Protein AF-A0A2G9UJC7-F1 (afdb_monomer_lite)

Secondary structure (DSSP, 8-state):
---SHHHHHHHHHHHHHHHHHHHHHHHHHHHHHHHHHHHHHHHHHHHTT--TTS-S-S-TTSPPPPPEEEEEEEETTTTEEEEEE----

InterPro domains:
  IPR006202 Neurotransmitter-gated ion-channel ligand-binding domain [PF02931] (39-88)
  IPR036734 Neurotransmitter-gated ion-channel ligand-binding domain superfamily [G3DSA:2.70.170.10] (32-89)
  IPR036734 Neurotransmitter-gated ion-channel ligand-binding domain superfamily [SSF63712] (38-87)

pLDDT: mean 82.16, std 10.22, range [48.38, 94.81]

Sequence (89 aa):
MISRDGMETNSTLKAWEMWSSLVVCSAVAISVVIASYDERRLYEDLMRDYNNLERPVANYSKPVTVYLKQIIDVDEKNQIVYVNAWLDY

Organism: Teladorsagia circumcincta (NCBI:txid45464)

Foldseek 3Di:
DDDDVVVVVVVVVVVVVVVVVVVVVVVVVVVVVVVVVVVVVVVCVVVVPDDPVDDPDPDPPDDDDWDWPAWDDADPPVRDTRTHTDPPD

Radius of gyration: 30.77 Å; chains: 1; bounding box: 85×33×65 Å

Structure (mmCIF, N/CA/C/O backbone):
data_AF-A0A2G9UJC7-F1
#
_entry.id   AF-A0A2G9UJC7-F1
#
loop_
_atom_site.group_PDB
_atom_site.id
_atom_site.type_symbol
_atom_site.label_atom_id
_atom_site.label_alt_id
_atom_site.label_comp_id
_atom_site.label_asym_id
_atom_site.label_entity_id
_atom_site.label_seq_id
_atom_site.pdbx_PDB_ins_code
_atom_site.Cartn_x
_atom_site.Cartn_y
_atom_site.Cartn_z
_atom_site.occupancy
_atom_site.B_iso_or_equiv
_atom_site.auth_seq_id
_atom_site.auth_comp_id
_atom_site.auth_asym_id
_atom_site.auth_atom_id
_atom_site.pdbx_PDB_model_num
ATOM 1 N N . MET A 1 1 ? 60.533 -22.262 -26.021 1.00 48.38 1 MET A N 1
ATOM 2 C CA . MET A 1 1 ? 59.852 -21.178 -26.760 1.00 48.38 1 MET A CA 1
ATOM 3 C C . MET A 1 1 ? 58.354 -21.383 -26.630 1.00 48.38 1 MET A C 1
ATOM 5 O O . MET A 1 1 ? 57.714 -21.913 -27.522 1.00 48.38 1 MET A O 1
ATOM 9 N N . ILE A 1 2 ? 57.812 -21.046 -25.467 1.00 56.97 2 ILE A N 1
ATOM 10 C CA . ILE A 1 2 ? 56.369 -20.930 -25.256 1.00 56.97 2 ILE A CA 1
ATOM 11 C C . ILE A 1 2 ? 56.163 -19.445 -24.951 1.00 56.97 2 ILE A C 1
ATOM 13 O O . ILE A 1 2 ? 57.015 -18.860 -24.284 1.00 56.97 2 ILE A O 1
ATOM 17 N N . SER A 1 3 ? 55.076 -18.860 -25.456 1.00 58.56 3 SER A N 1
ATOM 18 C CA . SER A 1 3 ? 54.578 -17.515 -25.115 1.00 58.56 3 SER A CA 1
ATOM 19 C C . SER A 1 3 ? 54.979 -16.357 -26.042 1.00 58.56 3 SER A C 1
ATOM 21 O O . SER A 1 3 ? 55.810 -15.520 -25.704 1.00 58.56 3 SER A O 1
ATOM 23 N N . ARG A 1 4 ? 54.262 -16.235 -27.168 1.00 60.12 4 ARG A N 1
ATOM 24 C CA . ARG A 1 4 ? 53.783 -14.927 -27.667 1.00 60.12 4 ARG A CA 1
ATOM 25 C C . ARG A 1 4 ? 52.296 -15.002 -28.033 1.00 60.12 4 ARG A C 1
ATOM 27 O O . ARG A 1 4 ? 51.518 -14.241 -27.473 1.00 60.12 4 ARG A O 1
ATOM 34 N N . ASP A 1 5 ? 51.886 -16.040 -28.765 1.00 64.12 5 ASP A N 1
ATOM 35 C CA . ASP A 1 5 ? 50.466 -16.291 -29.100 1.00 64.12 5 ASP A CA 1
ATOM 36 C C . ASP A 1 5 ? 49.553 -16.504 -27.880 1.00 64.12 5 ASP A C 1
ATOM 38 O O . ASP A 1 5 ? 48.415 -16.039 -27.833 1.00 64.12 5 ASP A O 1
ATOM 42 N N . GLY A 1 6 ? 50.057 -17.167 -26.836 1.00 61.25 6 GLY A N 1
ATOM 43 C CA . GLY A 1 6 ? 49.301 -17.376 -25.596 1.00 61.25 6 GLY A CA 1
ATOM 44 C C . GLY A 1 6 ? 49.044 -16.093 -24.792 1.00 61.25 6 GLY A C 1
ATOM 45 O O . GLY A 1 6 ? 48.159 -16.074 -23.945 1.00 61.25 6 GLY A O 1
ATOM 46 N N . MET A 1 7 ? 49.798 -15.009 -25.019 1.00 60.41 7 MET A N 1
ATOM 47 C CA . MET A 1 7 ? 49.558 -13.733 -24.328 1.00 60.41 7 MET A CA 1
ATOM 48 C C . MET A 1 7 ? 48.522 -12.865 -25.056 1.00 60.41 7 MET A C 1
ATOM 50 O O . MET A 1 7 ? 47.731 -12.195 -24.394 1.00 60.41 7 MET A O 1
ATOM 54 N N . GLU A 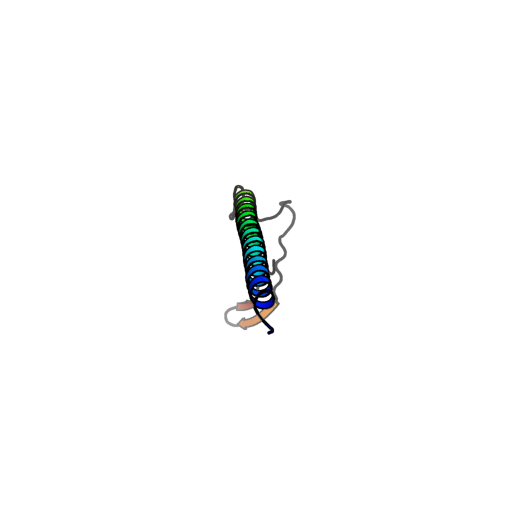1 8 ? 48.481 -12.911 -26.390 1.00 67.19 8 GLU A N 1
ATOM 55 C CA . GLU A 1 8 ? 47.526 -12.148 -27.215 1.00 67.19 8 GLU A CA 1
ATOM 56 C C . GLU A 1 8 ? 46.104 -12.741 -27.175 1.00 67.19 8 GLU A C 1
ATOM 58 O O . GLU A 1 8 ? 45.101 -12.024 -27.160 1.00 67.19 8 GLU A O 1
ATOM 63 N N . THR A 1 9 ? 45.989 -14.064 -27.060 1.00 71.69 9 THR A N 1
ATOM 64 C CA . THR A 1 9 ? 44.698 -14.740 -26.835 1.00 71.69 9 THR A CA 1
ATOM 65 C C . THR A 1 9 ? 44.104 -14.394 -25.467 1.00 71.69 9 THR A C 1
ATOM 67 O O . THR A 1 9 ? 42.919 -14.105 -25.356 1.00 71.69 9 THR A O 1
ATOM 70 N N . ASN A 1 10 ? 44.921 -14.304 -24.417 1.00 74.44 10 ASN A N 1
ATOM 71 C CA . ASN A 1 10 ? 44.444 -13.922 -23.085 1.00 74.44 10 ASN A CA 1
ATOM 72 C C . ASN A 1 10 ? 44.004 -12.449 -22.992 1.00 74.44 10 ASN A C 1
ATOM 74 O O . ASN A 1 10 ? 43.096 -12.132 -22.224 1.00 74.44 10 ASN A O 1
ATOM 78 N N . SER A 1 11 ? 44.627 -11.540 -23.749 1.00 74.12 11 SER A N 1
ATOM 79 C CA . SER A 1 11 ? 44.233 -10.124 -23.767 1.00 74.12 11 SER A CA 1
ATOM 80 C C . SER A 1 11 ? 42.939 -9.894 -24.548 1.00 74.12 11 SER A C 1
ATOM 82 O O . SER A 1 11 ? 42.085 -9.131 -24.100 1.00 74.12 11 SER A O 1
ATOM 84 N N . THR A 1 12 ? 42.754 -10.598 -25.665 1.00 82.25 12 THR A N 1
ATOM 85 C CA . THR A 1 12 ? 41.502 -10.566 -26.430 1.00 82.25 12 THR A CA 1
ATOM 86 C C . THR A 1 12 ? 40.357 -11.201 -25.643 1.00 82.25 12 THR A C 1
ATOM 88 O O . THR A 1 12 ? 39.312 -10.572 -25.522 1.00 82.25 12 THR A O 1
ATOM 91 N N . LEU A 1 13 ? 40.552 -12.362 -25.008 1.00 80.88 13 LEU A N 1
ATOM 92 C CA . LEU A 1 13 ? 39.544 -12.975 -24.128 1.00 80.88 13 LEU A CA 1
ATOM 93 C C . LEU A 1 13 ? 39.145 -12.046 -22.971 1.00 80.88 13 LEU A C 1
ATOM 95 O O . LEU A 1 13 ? 37.958 -11.852 -22.725 1.00 80.88 13 LEU A O 1
ATOM 99 N N . LYS A 1 14 ? 40.113 -11.386 -22.317 1.00 84.00 14 LYS A N 1
ATOM 100 C CA . LYS A 1 14 ? 39.814 -10.362 -21.300 1.00 84.00 14 LYS A CA 1
ATOM 101 C C . LYS A 1 14 ? 39.005 -9.195 -21.858 1.00 84.00 14 LYS A C 1
ATOM 103 O O . LYS A 1 14 ? 38.117 -8.703 -21.172 1.00 84.00 14 LYS A O 1
ATOM 108 N N . ALA A 1 15 ? 39.291 -8.757 -23.083 1.00 87.75 15 ALA A N 1
ATOM 109 C CA . ALA A 1 15 ? 38.507 -7.711 -23.723 1.00 87.75 15 ALA A CA 1
ATOM 110 C C . ALA A 1 15 ? 37.057 -8.171 -23.938 1.00 87.75 15 ALA A C 1
ATOM 112 O O . ALA A 1 15 ? 36.142 -7.452 -23.554 1.00 87.75 15 ALA A O 1
ATOM 113 N N . TRP A 1 16 ? 36.831 -9.371 -24.477 1.00 87.81 16 TRP A N 1
ATOM 114 C CA . TRP A 1 16 ? 35.481 -9.905 -24.697 1.00 87.81 16 TRP A CA 1
ATOM 115 C C . TRP A 1 16 ? 34.666 -10.045 -23.399 1.00 87.81 16 TRP A C 1
ATOM 117 O O . TRP A 1 16 ? 33.495 -9.673 -23.399 1.00 87.81 16 TRP A O 1
ATOM 127 N N . GLU A 1 17 ? 35.280 -10.463 -22.287 1.00 90.94 17 GLU A N 1
ATOM 128 C CA . GLU A 1 17 ? 34.639 -10.490 -20.955 1.00 90.94 17 GLU A CA 1
ATOM 129 C C . GLU A 1 17 ? 34.277 -9.086 -20.433 1.00 90.94 17 GLU A C 1
ATOM 131 O O . GLU A 1 17 ? 33.250 -8.881 -19.783 1.00 90.94 17 GLU A O 1
ATOM 136 N N . MET A 1 18 ? 35.102 -8.080 -20.732 1.00 89.38 18 MET A N 1
ATOM 137 C CA . MET A 1 18 ? 34.804 -6.690 -20.372 1.00 89.38 18 MET A CA 1
ATOM 138 C C . MET A 1 18 ? 33.660 -6.117 -21.213 1.00 89.38 18 MET A C 1
ATOM 140 O O . MET A 1 18 ? 32.781 -5.446 -20.672 1.00 89.38 18 MET A O 1
ATOM 144 N N . TRP A 1 19 ? 33.643 -6.389 -22.520 1.00 93.19 19 TRP A N 1
ATOM 145 C CA . TRP A 1 19 ? 32.573 -5.941 -23.413 1.00 93.19 19 TRP A CA 1
ATOM 146 C C . TRP A 1 19 ? 31.245 -6.630 -23.092 1.00 93.19 19 TRP A C 1
ATOM 148 O O . TRP A 1 19 ? 30.213 -5.964 -23.066 1.00 93.19 19 TRP A O 1
ATOM 158 N N . SER A 1 20 ? 31.257 -7.932 -22.791 1.00 90.19 20 SER A N 1
ATOM 159 C CA . SER A 1 20 ? 30.049 -8.666 -22.403 1.00 90.19 20 SER A CA 1
ATOM 160 C C . SER A 1 20 ? 29.474 -8.137 -21.086 1.00 90.19 20 SER A C 1
ATOM 162 O O . SER A 1 20 ? 28.280 -7.849 -21.015 1.00 90.19 20 SER A O 1
ATOM 164 N N . SER A 1 21 ? 30.324 -7.896 -20.083 1.00 90.00 21 SER A N 1
ATOM 165 C CA . SER A 1 21 ? 29.926 -7.274 -18.817 1.00 90.00 21 SER A CA 1
ATOM 166 C C . SER A 1 21 ? 29.354 -5.866 -19.016 1.00 90.00 21 SER A C 1
ATOM 168 O O . SER A 1 21 ? 28.306 -5.540 -18.460 1.00 90.00 21 SER A O 1
ATOM 170 N N . LEU A 1 22 ? 29.971 -5.044 -19.874 1.00 91.81 22 LEU A N 1
ATOM 171 C CA . LEU A 1 22 ? 29.475 -3.703 -20.197 1.00 91.81 22 LEU A CA 1
ATOM 172 C C . LEU A 1 22 ? 28.072 -3.755 -20.824 1.00 91.81 22 LEU A C 1
ATOM 174 O O . LEU A 1 22 ? 27.182 -3.002 -20.423 1.00 91.81 22 LEU A O 1
ATOM 178 N N . VAL A 1 23 ? 27.863 -4.661 -21.782 1.00 94.81 23 VAL A N 1
ATOM 179 C CA . VAL A 1 23 ? 26.570 -4.83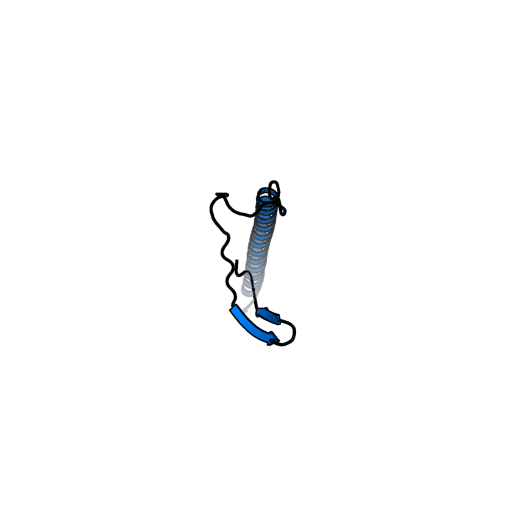8 -22.455 1.00 94.81 23 VAL A CA 1
ATOM 180 C C . VAL A 1 23 ? 25.506 -5.295 -21.459 1.00 94.81 23 VAL A C 1
ATOM 182 O O . VAL A 1 23 ? 24.432 -4.695 -21.409 1.00 94.81 23 VAL A O 1
ATOM 185 N N . VAL A 1 24 ? 25.810 -6.280 -20.611 1.00 94.44 24 VAL A N 1
ATOM 186 C CA . VAL A 1 24 ? 24.883 -6.759 -19.573 1.00 94.44 24 VAL A CA 1
ATOM 187 C C . VAL A 1 24 ? 24.538 -5.645 -18.582 1.00 94.44 24 VAL A C 1
ATOM 189 O O . VAL A 1 24 ? 23.359 -5.400 -18.334 1.00 94.44 24 VAL A O 1
ATOM 192 N N . CYS A 1 25 ? 25.529 -4.909 -18.075 1.00 91.00 25 CYS A N 1
ATOM 193 C CA . CYS A 1 25 ? 25.303 -3.776 -17.175 1.00 91.00 25 CYS A CA 1
ATOM 194 C C . CYS A 1 25 ? 24.420 -2.696 -17.817 1.00 91.00 25 CYS A C 1
ATOM 196 O O . CYS A 1 25 ? 23.515 -2.175 -17.166 1.00 91.00 25 CYS A O 1
ATOM 198 N N . SER A 1 26 ? 24.635 -2.389 -19.100 1.00 89.44 26 SER A N 1
ATOM 199 C CA . SER A 1 26 ? 23.813 -1.412 -19.821 1.00 89.44 26 SER A CA 1
ATOM 200 C C . SER A 1 26 ? 22.363 -1.878 -19.998 1.00 89.44 26 SER A C 1
ATOM 202 O O . SER A 1 26 ? 21.440 -1.096 -19.779 1.00 89.44 26 SER A O 1
ATOM 204 N N . ALA A 1 27 ? 22.139 -3.160 -20.305 1.00 90.88 27 ALA A N 1
ATOM 205 C CA . ALA A 1 27 ? 20.801 -3.728 -20.450 1.00 90.88 27 ALA A CA 1
ATOM 206 C C . ALA A 1 27 ? 20.034 -3.743 -19.117 1.00 90.88 27 ALA A C 1
ATOM 208 O O . ALA A 1 27 ? 18.844 -3.418 -19.076 1.00 90.88 27 ALA A O 1
ATOM 209 N N . VAL A 1 28 ? 20.720 -4.061 -18.014 1.00 91.25 28 VAL A N 1
ATOM 210 C CA . VAL A 1 28 ? 20.145 -3.991 -16.662 1.00 91.25 28 VAL A CA 1
ATOM 211 C C . VAL A 1 28 ? 19.784 -2.549 -16.310 1.00 91.25 28 VAL A C 1
ATOM 213 O O . VAL A 1 28 ? 18.667 -2.301 -15.864 1.00 91.25 28 VAL A O 1
ATOM 216 N N . ALA A 1 29 ? 20.674 -1.587 -16.571 1.00 87.56 29 ALA A N 1
ATOM 217 C CA . ALA A 1 29 ? 20.404 -0.176 -16.307 1.00 87.56 29 ALA A CA 1
ATOM 218 C C . ALA A 1 29 ? 19.177 0.333 -17.085 1.00 87.56 29 ALA A C 1
ATOM 220 O O . ALA A 1 29 ? 18.315 0.989 -16.504 1.00 87.56 29 ALA A O 1
ATOM 221 N N . ILE A 1 30 ? 19.051 -0.023 -18.368 1.00 86.50 30 ILE A N 1
ATOM 222 C CA . ILE A 1 30 ? 17.881 0.328 -19.190 1.00 86.50 30 ILE A CA 1
ATOM 223 C C . ILE A 1 30 ? 16.601 -0.284 -18.605 1.00 86.50 30 ILE A C 1
ATOM 225 O O . ILE A 1 30 ? 15.593 0.407 -18.480 1.00 86.50 30 ILE A O 1
ATOM 229 N N . SER A 1 31 ? 16.647 -1.553 -18.191 1.00 84.81 31 SER A N 1
ATOM 230 C CA . SER A 1 31 ? 15.488 -2.247 -17.610 1.00 84.81 31 SER A CA 1
ATOM 231 C C . SER A 1 31 ? 15.020 -1.598 -16.302 1.00 84.81 31 SER A C 1
ATOM 233 O O . SER A 1 31 ? 13.821 -1.437 -16.090 1.00 84.81 31 SER A O 1
ATOM 235 N N . VAL A 1 32 ? 15.957 -1.168 -15.450 1.00 85.62 32 VAL A N 1
ATOM 236 C CA . VAL A 1 32 ? 15.655 -0.457 -14.195 1.00 85.62 32 VAL A CA 1
ATOM 237 C C . VAL A 1 32 ? 15.018 0.909 -14.466 1.00 85.62 32 VAL A C 1
ATOM 239 O O . VAL A 1 32 ? 14.052 1.279 -13.800 1.00 85.62 32 VAL A O 1
ATOM 242 N N . VAL A 1 33 ? 15.517 1.652 -15.459 1.00 85.75 33 VAL A N 1
ATOM 243 C CA . VAL A 1 33 ? 14.964 2.967 -15.825 1.00 85.75 33 VAL A CA 1
ATOM 244 C C . VAL A 1 33 ? 13.537 2.844 -16.366 1.00 85.75 33 VAL A C 1
ATOM 246 O O . VAL A 1 33 ? 12.678 3.638 -15.986 1.00 85.75 33 VAL A O 1
ATOM 249 N N . ILE A 1 34 ? 13.262 1.841 -17.209 1.00 85.69 34 ILE A N 1
ATOM 250 C CA . ILE A 1 34 ? 11.912 1.597 -17.744 1.00 85.69 34 ILE A CA 1
ATOM 251 C C . ILE A 1 34 ? 10.949 1.213 -16.614 1.00 85.69 34 ILE A C 1
ATOM 253 O O . ILE A 1 34 ? 9.876 1.802 -16.507 1.00 85.69 34 ILE A O 1
ATOM 257 N N . ALA A 1 35 ? 11.357 0.303 -15.722 1.00 81.25 35 ALA A N 1
ATOM 258 C CA . ALA A 1 35 ? 10.530 -0.108 -14.588 1.00 81.25 35 ALA A CA 1
ATOM 259 C C . ALA A 1 35 ? 10.159 1.074 -13.673 1.00 81.25 35 ALA A C 1
ATOM 261 O O . ALA A 1 35 ? 9.011 1.189 -13.251 1.00 81.25 35 ALA A O 1
ATOM 262 N N . SER A 1 36 ? 11.101 1.991 -13.422 1.00 86.50 36 SER A N 1
ATOM 263 C CA . SER A 1 36 ? 10.849 3.195 -12.619 1.00 86.50 36 SER A CA 1
ATOM 264 C C . SER A 1 36 ? 9.847 4.155 -13.277 1.00 86.50 36 SER A C 1
ATOM 266 O O . SER A 1 36 ? 9.040 4.779 -12.586 1.00 86.50 36 SER A O 1
ATOM 268 N N . TYR A 1 37 ? 9.870 4.272 -14.608 1.00 91.69 37 TYR A N 1
ATOM 269 C CA . TYR A 1 37 ? 8.908 5.096 -15.340 1.00 91.69 37 TYR A CA 1
ATOM 270 C C . TYR A 1 37 ? 7.494 4.504 -15.291 1.00 91.69 37 TYR A C 1
ATOM 272 O O . TYR A 1 37 ? 6.536 5.232 -15.031 1.00 91.69 37 TYR A O 1
ATOM 280 N N . ASP A 1 38 ? 7.366 3.192 -15.491 1.00 88.19 38 ASP A N 1
ATOM 281 C CA . ASP A 1 38 ? 6.072 2.507 -15.461 1.00 88.19 38 ASP A CA 1
ATOM 282 C C . ASP A 1 38 ? 5.446 2.516 -14.058 1.00 88.19 38 ASP A C 1
ATOM 284 O O . ASP A 1 38 ? 4.241 2.741 -13.928 1.00 88.19 38 ASP A O 1
ATOM 288 N N . GLU A 1 39 ? 6.254 2.358 -13.003 1.00 87.75 39 GLU A N 1
ATOM 289 C CA . GLU A 1 39 ? 5.806 2.508 -11.612 1.00 87.75 39 GLU A CA 1
ATOM 290 C C . GLU A 1 39 ? 5.243 3.911 -11.364 1.00 87.75 39 GLU A C 1
ATOM 292 O O . GLU A 1 39 ? 4.134 4.069 -10.847 1.00 87.75 39 GLU A O 1
ATOM 297 N N . ARG A 1 40 ? 5.985 4.941 -11.784 1.00 88.62 40 ARG A N 1
ATOM 298 C CA . ARG A 1 40 ? 5.558 6.331 -11.634 1.00 88.62 40 ARG A CA 1
ATOM 299 C C . ARG A 1 40 ? 4.267 6.611 -12.399 1.00 88.62 40 ARG A C 1
ATOM 301 O O . ARG A 1 40 ? 3.377 7.260 -11.856 1.00 88.62 40 ARG A O 1
ATOM 308 N N . ARG A 1 41 ? 4.153 6.120 -13.635 1.00 91.81 41 ARG A N 1
ATOM 309 C CA . ARG A 1 41 ? 2.944 6.272 -14.450 1.00 91.81 41 ARG A CA 1
ATOM 310 C C . ARG A 1 41 ? 1.739 5.626 -13.773 1.00 91.81 41 ARG A C 1
ATOM 312 O O . ARG A 1 41 ? 0.698 6.262 -13.664 1.00 91.81 41 ARG A O 1
ATOM 319 N N . LEU A 1 42 ? 1.883 4.392 -13.292 1.00 89.62 42 LEU A N 1
ATOM 320 C CA . LEU A 1 42 ? 0.813 3.689 -12.588 1.00 89.62 42 LEU A CA 1
ATOM 321 C C . LEU A 1 42 ? 0.390 4.430 -11.313 1.00 89.62 42 LEU A C 1
ATOM 323 O O . LEU A 1 42 ? -0.801 4.531 -11.031 1.00 89.62 42 LEU A O 1
ATOM 327 N N . TYR A 1 43 ? 1.352 4.959 -10.554 1.00 88.56 43 TYR A N 1
ATOM 328 C CA . TYR A 1 43 ? 1.075 5.757 -9.363 1.00 88.56 43 TYR A CA 1
ATOM 329 C C . TYR A 1 43 ? 0.292 7.032 -9.699 1.00 88.56 43 TYR A C 1
ATOM 331 O O . TYR A 1 43 ? -0.718 7.322 -9.056 1.00 88.56 43 TYR A O 1
ATOM 339 N N . GLU A 1 44 ? 0.740 7.778 -10.712 1.00 89.94 44 GLU A N 1
ATOM 340 C CA . GLU A 1 44 ? 0.059 8.988 -11.175 1.00 89.94 44 GLU A CA 1
ATOM 341 C C . GLU A 1 44 ? -1.361 8.664 -11.668 1.00 89.94 44 GLU A C 1
ATOM 343 O O . GLU A 1 44 ? -2.296 9.362 -11.286 1.00 89.94 44 GLU A O 1
ATOM 348 N N . ASP A 1 45 ? -1.545 7.577 -12.423 1.00 90.81 45 ASP A N 1
ATOM 349 C CA . ASP A 1 45 ? -2.854 7.134 -12.918 1.00 90.81 45 ASP A CA 1
ATOM 350 C C . ASP A 1 45 ? -3.798 6.705 -11.776 1.00 90.81 45 ASP A C 1
ATOM 352 O O . ASP A 1 45 ? -4.975 7.064 -11.785 1.00 90.81 45 ASP A O 1
ATOM 356 N N . LEU A 1 46 ? -3.299 5.979 -10.769 1.00 86.94 46 LEU A N 1
ATOM 357 C CA . LEU A 1 46 ? -4.108 5.516 -9.636 1.00 86.94 46 LEU A CA 1
ATOM 358 C C . LEU A 1 46 ? -4.525 6.666 -8.709 1.00 86.94 46 LEU A C 1
ATOM 360 O O . LEU A 1 46 ? -5.641 6.673 -8.195 1.00 86.94 46 LEU A O 1
ATOM 364 N N . MET A 1 47 ? -3.630 7.631 -8.485 1.00 85.44 47 MET A N 1
ATOM 365 C CA . MET A 1 47 ? -3.863 8.738 -7.552 1.00 85.44 47 MET A CA 1
ATOM 366 C C . MET A 1 47 ? -4.598 9.923 -8.181 1.00 85.44 47 MET A C 1
ATOM 368 O O . MET A 1 47 ? -5.102 10.770 -7.446 1.00 85.44 47 MET A O 1
ATOM 372 N N . ARG A 1 48 ? -4.687 9.991 -9.515 1.00 84.31 48 ARG A N 1
ATOM 373 C CA . ARG A 1 48 ? -5.293 11.114 -10.246 1.00 84.31 48 ARG A CA 1
ATOM 374 C C . ARG A 1 48 ? -6.716 11.442 -9.796 1.00 84.31 48 ARG A C 1
ATOM 376 O O . ARG A 1 48 ? -7.036 12.617 -9.646 1.00 84.31 48 ARG A O 1
ATOM 383 N N . ASP A 1 49 ? -7.523 10.412 -9.556 1.00 81.19 49 ASP A N 1
ATOM 384 C CA . ASP A 1 49 ? -8.932 10.534 -9.165 1.00 81.19 49 ASP A CA 1
ATOM 385 C C . ASP A 1 49 ? -9.217 9.872 -7.799 1.00 81.19 49 ASP A C 1
ATOM 387 O O . ASP A 1 49 ? -10.364 9.579 -7.459 1.00 81.19 49 ASP A O 1
ATOM 391 N N . TYR A 1 50 ? -8.178 9.623 -6.990 1.00 83.00 50 TYR A N 1
ATOM 392 C CA . TYR A 1 50 ? -8.334 9.023 -5.665 1.00 83.00 50 TYR A CA 1
ATOM 393 C C . TYR A 1 50 ? -8.726 10.081 -4.624 1.00 83.00 50 TYR A C 1
ATOM 395 O O . TYR A 1 50 ? -7.910 10.900 -4.199 1.00 83.00 50 TYR A O 1
ATOM 403 N N . ASN A 1 51 ? -9.981 10.048 -4.173 1.00 81.88 51 ASN A N 1
ATOM 404 C CA . ASN A 1 51 ? -10.462 10.896 -3.087 1.00 81.88 51 ASN A CA 1
ATOM 405 C C . ASN A 1 51 ? -10.330 10.178 -1.735 1.00 81.88 51 ASN A C 1
ATOM 407 O O . ASN A 1 51 ? -11.085 9.258 -1.436 1.00 81.88 51 ASN A O 1
ATOM 411 N N . ASN A 1 52 ? -9.414 10.641 -0.883 1.00 76.88 52 ASN A N 1
ATOM 412 C CA . ASN A 1 52 ? -9.199 10.075 0.453 1.00 76.88 52 ASN A CA 1
ATOM 413 C C . ASN A 1 52 ? -10.359 10.320 1.439 1.00 76.88 52 ASN A C 1
ATOM 415 O O . ASN A 1 52 ? -10.398 9.687 2.494 1.00 76.88 52 ASN A O 1
ATOM 419 N N . LEU A 1 53 ? -11.279 11.237 1.122 1.00 75.81 53 LEU A N 1
ATOM 420 C CA . LEU A 1 53 ? -12.482 11.499 1.913 1.00 75.81 53 LEU A CA 1
ATOM 421 C C . LEU A 1 53 ? -13.645 10.585 1.514 1.00 75.81 53 LEU A C 1
ATOM 423 O O . LEU A 1 53 ? -14.622 10.482 2.258 1.00 75.81 53 LEU A O 1
ATOM 427 N N . GLU A 1 54 ? -13.563 9.929 0.353 1.00 76.94 54 GLU A N 1
ATOM 428 C CA . GLU A 1 54 ? -14.575 8.977 -0.084 1.00 76.94 54 GLU A CA 1
ATOM 429 C C . GLU A 1 54 ? -14.225 7.570 0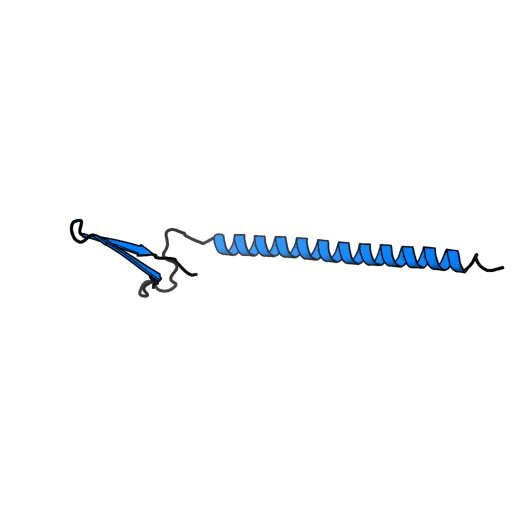.404 1.00 76.94 54 GLU A C 1
ATOM 431 O O . GLU A 1 54 ? -13.090 7.101 0.328 1.00 76.94 54 GLU A O 1
ATOM 436 N N . ARG A 1 55 ? -15.230 6.872 0.938 1.00 82.81 55 ARG A N 1
ATOM 437 C CA . ARG A 1 55 ? -15.065 5.488 1.381 1.00 82.81 55 ARG A CA 1
ATOM 438 C C . ARG A 1 55 ? -14.750 4.612 0.158 1.00 82.81 55 ARG A C 1
ATOM 440 O O . ARG A 1 55 ? -15.549 4.631 -0.778 1.00 82.81 55 ARG A O 1
ATOM 447 N N . PRO A 1 56 ? -13.695 3.775 0.185 1.00 76.38 56 PRO A N 1
ATOM 448 C CA . PRO A 1 56 ? -13.265 2.976 -0.963 1.00 76.38 56 PRO A CA 1
ATOM 449 C C . PRO A 1 56 ? -14.186 1.765 -1.178 1.00 76.38 56 PRO A C 1
ATOM 451 O O . PRO A 1 56 ? -13.825 0.616 -0.934 1.00 76.38 56 PRO A O 1
ATOM 454 N N . VAL A 1 57 ? -15.422 2.016 -1.606 1.00 75.69 57 VAL A N 1
ATOM 455 C CA . VAL A 1 57 ? -16.392 0.987 -1.978 1.00 75.69 57 VAL A CA 1
ATOM 456 C C . VAL A 1 57 ? -17.035 1.335 -3.308 1.00 75.69 57 VAL A C 1
ATOM 458 O O . VAL A 1 57 ? -17.587 2.411 -3.486 1.00 75.69 57 VAL A O 1
ATOM 461 N N . ALA A 1 58 ? -17.064 0.369 -4.224 1.00 75.25 58 ALA A N 1
ATOM 462 C CA . ALA A 1 58 ? -17.797 0.518 -5.481 1.00 75.25 58 ALA A CA 1
ATOM 463 C C . ALA A 1 58 ? -19.326 0.574 -5.278 1.00 75.25 58 ALA A C 1
ATOM 465 O O . ALA A 1 58 ? -20.066 0.946 -6.182 1.00 75.25 58 ALA A O 1
ATOM 466 N N . ASN A 1 59 ? -19.823 0.156 -4.107 1.00 75.81 59 ASN A N 1
ATOM 467 C CA . ASN A 1 59 ? -21.246 0.134 -3.795 1.00 75.81 59 ASN A CA 1
ATOM 468 C C . ASN A 1 59 ? -21.506 0.730 -2.408 1.00 75.81 59 ASN A C 1
ATOM 470 O O . ASN A 1 59 ? -21.070 0.183 -1.392 1.00 75.81 59 ASN A O 1
ATOM 474 N N . TYR A 1 60 ? -22.279 1.815 -2.372 1.00 76.25 60 TYR A N 1
ATOM 475 C CA . TYR A 1 60 ? -22.616 2.542 -1.150 1.00 76.25 60 TYR A CA 1
ATOM 476 C C . TYR A 1 60 ? -23.395 1.709 -0.119 1.00 76.25 60 TYR A C 1
ATOM 478 O O . TYR A 1 60 ? -23.304 1.976 1.080 1.00 76.25 60 TYR A O 1
ATOM 486 N N . SER A 1 61 ? -24.110 0.672 -0.552 1.00 83.94 61 SER A N 1
ATOM 487 C CA . SER A 1 61 ? -24.875 -0.218 0.325 1.00 83.94 61 SER A CA 1
ATOM 488 C C . SER A 1 61 ? -24.022 -1.283 1.021 1.00 83.94 61 SER A C 1
ATOM 490 O O . SER A 1 61 ? -24.521 -1.950 1.924 1.00 83.94 61 SER A O 1
ATOM 492 N N . LYS A 1 62 ? -22.755 -1.476 0.623 1.00 82.12 62 LYS A N 1
ATOM 493 C CA . LYS A 1 62 ? -21.872 -2.480 1.235 1.00 82.12 62 LYS A CA 1
ATOM 494 C C . LYS A 1 62 ? -21.034 -1.862 2.366 1.00 82.12 62 LYS A C 1
ATOM 496 O O . LYS A 1 62 ? -20.409 -0.820 2.148 1.00 82.12 62 LYS A O 1
ATOM 501 N N . PRO A 1 63 ? -20.997 -2.475 3.563 1.00 78.75 63 PRO A N 1
ATOM 502 C CA . PRO A 1 63 ? -20.106 -2.038 4.632 1.00 78.75 63 PRO A CA 1
ATOM 503 C C . PRO A 1 63 ? -18.653 -2.440 4.338 1.00 78.75 63 PRO A C 1
ATOM 505 O O . PRO A 1 63 ? -18.402 -3.455 3.690 1.00 78.75 63 PRO A O 1
ATOM 508 N N . VAL A 1 64 ? -17.700 -1.654 4.847 1.00 77.06 64 VAL A N 1
ATOM 509 C CA . VAL A 1 64 ? -16.282 -2.041 4.906 1.00 77.06 64 VAL A CA 1
ATOM 510 C C . VAL A 1 64 ? -16.079 -2.817 6.204 1.00 77.06 64 VAL A C 1
ATOM 512 O O . VAL A 1 64 ? -16.322 -2.283 7.285 1.00 77.06 64 VAL A O 1
ATOM 515 N N . THR A 1 65 ? -15.677 -4.083 6.105 1.00 77.19 65 THR A N 1
ATOM 516 C CA . THR A 1 65 ? -15.423 -4.932 7.274 1.00 77.19 65 THR A CA 1
ATOM 517 C C . THR A 1 65 ? -13.995 -4.720 7.760 1.00 77.19 65 THR A C 1
ATOM 519 O O . THR A 1 65 ? -13.049 -5.003 7.033 1.00 77.19 65 THR A O 1
ATOM 522 N N . VAL A 1 66 ? -13.845 -4.247 8.996 1.00 76.06 66 VAL A N 1
ATOM 523 C CA . VAL A 1 66 ? -12.551 -4.171 9.686 1.00 76.06 66 VAL A CA 1
ATOM 524 C C . VAL A 1 66 ? -12.435 -5.327 10.672 1.00 76.06 66 VAL A C 1
ATOM 526 O O . VAL A 1 66 ? -13.376 -5.616 11.412 1.00 76.06 66 VAL A O 1
ATOM 529 N N . TYR A 1 67 ? -11.288 -6.002 10.677 1.00 79.06 67 TYR A N 1
ATOM 530 C CA . TYR A 1 67 ? -11.030 -7.110 11.590 1.00 79.06 67 TYR A CA 1
ATOM 531 C C . TYR A 1 67 ? -10.242 -6.612 12.799 1.00 79.06 67 TYR A C 1
ATOM 533 O O . TYR A 1 67 ? -9.155 -6.051 12.674 1.00 79.06 67 TYR A O 1
ATOM 541 N N . LEU A 1 68 ? -10.791 -6.839 13.988 1.00 80.38 68 LEU A N 1
ATOM 542 C CA . LEU A 1 68 ? -10.066 -6.634 15.236 1.00 80.38 68 LEU A CA 1
ATOM 543 C C . LEU A 1 68 ? -9.189 -7.860 15.479 1.00 80.38 68 LEU A C 1
ATOM 545 O O . LEU A 1 68 ? -9.676 -8.988 15.417 1.00 80.38 68 LEU A O 1
ATOM 549 N N . LYS A 1 69 ? -7.898 -7.656 15.752 1.00 80.19 69 LYS A N 1
ATOM 550 C CA . LYS A 1 69 ? -6.984 -8.771 16.033 1.00 80.19 69 LYS A CA 1
ATOM 551 C C . LYS A 1 69 ? -7.190 -9.291 17.455 1.00 80.19 69 LYS A C 1
ATOM 553 O O . LYS A 1 69 ? -7.209 -10.499 17.659 1.00 80.19 69 LYS A O 1
ATOM 558 N N . GLN A 1 70 ? -7.332 -8.393 18.434 1.00 82.88 70 GLN A N 1
ATOM 559 C CA . GLN A 1 70 ? -7.414 -8.767 19.849 1.00 82.88 70 GLN A CA 1
ATOM 560 C C . GLN A 1 70 ? -8.016 -7.645 20.717 1.00 82.88 70 GLN A C 1
ATOM 562 O O . GLN A 1 70 ? -7.864 -6.468 20.398 1.00 82.88 70 GLN A O 1
ATOM 567 N N . ILE A 1 71 ? -8.644 -8.007 21.842 1.00 87.56 71 ILE A N 1
ATOM 568 C CA . ILE A 1 71 ? -8.978 -7.089 22.947 1.00 87.56 71 ILE A CA 1
ATOM 569 C C . ILE A 1 71 ? -7.795 -7.062 23.925 1.00 87.56 71 ILE A C 1
ATOM 571 O O . ILE A 1 71 ? -7.366 -8.113 24.400 1.00 87.56 71 IL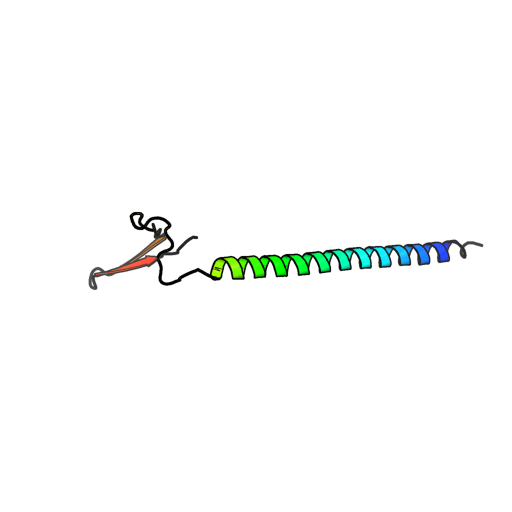E A O 1
ATOM 575 N N . ILE A 1 72 ? -7.244 -5.876 24.172 1.00 90.31 72 ILE A N 1
ATOM 576 C CA . ILE A 1 72 ? -6.036 -5.664 24.979 1.00 90.31 72 ILE A CA 1
ATOM 577 C C . ILE A 1 72 ? -6.396 -5.609 26.463 1.00 90.31 72 ILE A C 1
ATOM 579 O O . ILE A 1 72 ? -5.766 -6.302 27.256 1.00 90.31 72 ILE A O 1
ATOM 583 N N . ASP A 1 73 ? -7.389 -4.795 26.827 1.00 90.62 73 ASP A N 1
ATOM 584 C CA . ASP A 1 73 ? -7.805 -4.608 28.220 1.00 90.62 73 ASP A CA 1
ATOM 585 C C . ASP A 1 73 ? -9.222 -4.012 28.322 1.00 90.62 73 ASP A C 1
ATOM 587 O O . ASP A 1 73 ? -9.717 -3.407 27.364 1.00 90.62 73 ASP A O 1
ATOM 591 N N . VAL A 1 74 ? -9.873 -4.176 29.476 1.00 90.56 74 VAL A N 1
ATOM 592 C CA . VAL A 1 74 ? -11.218 -3.662 29.782 1.00 90.56 74 VAL A CA 1
ATOM 593 C C . VAL A 1 74 ? -11.206 -2.958 31.138 1.00 90.56 74 VAL A C 1
ATOM 595 O O . VAL A 1 74 ? -10.993 -3.580 32.174 1.00 90.56 74 VAL A O 1
ATOM 598 N N . ASP A 1 75 ? -11.517 -1.665 31.138 1.00 92.25 75 ASP A N 1
ATOM 599 C CA . ASP A 1 75 ? -11.744 -0.873 32.343 1.00 92.25 75 ASP A CA 1
ATOM 600 C C . ASP A 1 75 ? -13.249 -0.695 32.581 1.00 92.25 75 ASP A C 1
ATOM 602 O O . ASP A 1 75 ? -13.906 0.167 31.995 1.00 92.25 75 ASP A O 1
ATOM 606 N N . GLU A 1 76 ? -13.808 -1.518 33.467 1.00 92.19 76 GLU A N 1
ATOM 607 C CA . GLU A 1 76 ? -15.236 -1.508 33.810 1.00 92.19 76 GLU A CA 1
ATOM 608 C C . GLU A 1 76 ? -15.650 -0.273 34.619 1.00 92.19 76 GLU A C 1
ATOM 610 O O . GLU A 1 76 ? -16.805 0.152 34.554 1.00 92.19 76 GLU A O 1
ATOM 615 N N . LYS A 1 77 ? -14.720 0.324 35.376 1.00 92.75 77 LYS A N 1
ATOM 616 C CA . LYS A 1 77 ? -15.020 1.504 36.197 1.00 92.75 77 LYS A CA 1
ATOM 617 C C . LYS A 1 77 ? -15.153 2.753 35.341 1.00 92.75 77 LYS A C 1
ATOM 619 O O . LYS A 1 77 ? -16.017 3.580 35.621 1.00 92.75 77 LYS A O 1
ATOM 624 N N . ASN A 1 78 ? -14.327 2.862 34.303 1.00 89.69 78 ASN A N 1
ATOM 625 C CA . ASN A 1 78 ? -14.376 3.966 33.348 1.00 89.69 78 ASN A CA 1
ATOM 626 C C . ASN A 1 78 ? -15.166 3.633 32.068 1.00 89.69 78 ASN A C 1
ATOM 628 O O . ASN A 1 78 ? -15.361 4.518 31.240 1.00 89.69 78 ASN A O 1
ATOM 632 N N . GLN A 1 79 ? -15.652 2.394 31.918 1.00 90.25 79 GLN A N 1
ATOM 633 C CA . GLN A 1 79 ? -16.355 1.881 30.730 1.00 90.25 79 GLN A CA 1
ATOM 634 C C . GLN A 1 79 ? -15.531 1.990 29.436 1.00 90.25 79 GLN A C 1
ATOM 636 O O . GLN A 1 79 ? -16.061 2.293 28.366 1.00 90.25 79 GLN A O 1
ATOM 641 N N . ILE A 1 80 ? -14.223 1.746 29.526 1.00 91.94 80 ILE A N 1
ATOM 642 C CA . ILE A 1 80 ? -13.296 1.834 28.393 1.00 91.94 80 ILE A CA 1
ATOM 643 C C . ILE A 1 80 ? -12.834 0.429 28.009 1.00 91.94 80 ILE A C 1
ATOM 645 O O . ILE A 1 80 ? -12.451 -0.362 28.864 1.00 91.94 80 ILE A O 1
ATOM 649 N N . VAL A 1 81 ? -12.833 0.123 26.709 1.00 92.50 81 VAL A N 1
ATOM 650 C CA . VAL A 1 81 ? -12.264 -1.117 26.161 1.00 92.50 81 VAL A CA 1
ATOM 651 C C . VAL A 1 81 ? -11.129 -0.759 25.211 1.00 92.50 81 VAL A C 1
ATOM 653 O O . VAL A 1 81 ? -11.319 0.002 24.262 1.00 92.50 81 VAL A O 1
ATOM 656 N N . TYR A 1 82 ? -9.958 -1.339 25.443 1.00 92.44 82 TYR A N 1
ATOM 657 C CA . TYR A 1 82 ? -8.788 -1.187 24.590 1.00 92.44 82 TYR A CA 1
ATOM 658 C C . TYR A 1 82 ? -8.719 -2.358 23.612 1.00 92.44 82 TYR A C 1
ATOM 660 O O . TYR A 1 82 ? -8.687 -3.518 24.020 1.00 92.44 82 TYR A O 1
ATOM 668 N N . VAL A 1 83 ? -8.681 -2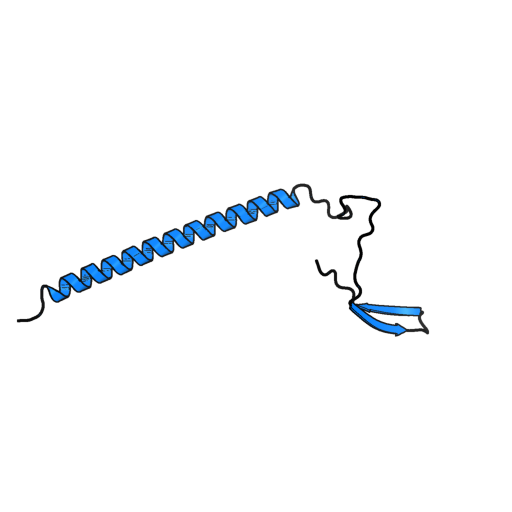.076 22.309 1.00 91.19 83 VAL A N 1
ATOM 669 C CA . VAL A 1 83 ? -8.618 -3.097 21.252 1.00 91.19 83 VAL A CA 1
ATOM 670 C C . VAL A 1 83 ? -7.468 -2.833 20.295 1.00 91.19 83 VAL A C 1
ATOM 672 O O . VAL A 1 83 ? -7.115 -1.689 20.018 1.00 91.19 83 VAL A O 1
ATOM 675 N N . ASN A 1 84 ? -6.907 -3.913 19.764 1.00 86.44 84 ASN A N 1
ATOM 676 C CA . ASN A 1 84 ? -5.915 -3.882 18.709 1.00 86.44 84 ASN A CA 1
ATOM 677 C C . ASN A 1 84 ? -6.601 -4.078 17.350 1.00 86.44 84 ASN A C 1
ATOM 679 O O . ASN A 1 84 ? -7.031 -5.187 17.012 1.00 86.44 84 ASN A O 1
ATOM 683 N N . ALA A 1 85 ? -6.703 -2.998 16.582 1.00 83.25 85 ALA A N 1
ATOM 684 C CA . ALA A 1 85 ? -7.277 -2.990 15.245 1.00 83.25 85 ALA A CA 1
ATOM 685 C C . ALA A 1 85 ? -6.189 -2.616 14.235 1.00 83.25 85 ALA A C 1
ATOM 687 O O . ALA A 1 85 ? -5.680 -1.498 14.267 1.00 83.25 85 ALA A O 1
ATOM 688 N N . TRP A 1 86 ? -5.861 -3.536 13.329 1.00 76.06 86 TRP A N 1
ATOM 689 C CA . TRP A 1 86 ? -5.040 -3.234 12.158 1.00 76.06 86 TRP A CA 1
ATOM 690 C C . TRP A 1 86 ? -5.909 -3.413 10.921 1.00 76.06 86 TRP A C 1
ATOM 692 O O . TRP A 1 86 ? -6.586 -4.432 10.781 1.00 76.06 86 TRP A O 1
ATOM 702 N N . LEU A 1 87 ? -5.881 -2.430 10.026 1.00 66.25 87 LEU A N 1
ATOM 703 C CA . LEU A 1 87 ? -6.307 -2.640 8.649 1.00 66.25 87 LEU A CA 1
ATOM 704 C C . LEU A 1 87 ? -5.225 -3.49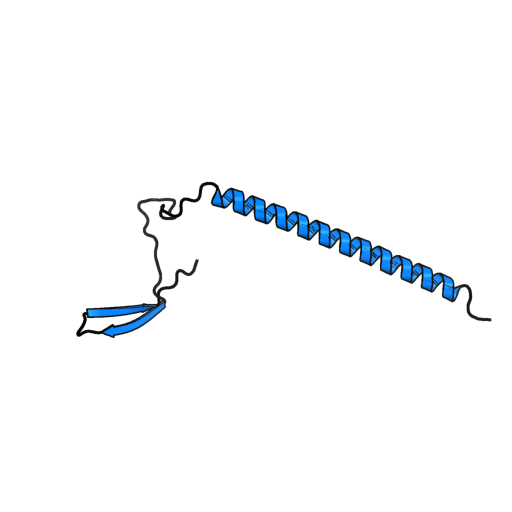1 7.974 1.00 66.25 87 LEU A C 1
ATOM 706 O O . LEU A 1 87 ? -4.212 -2.957 7.537 1.00 66.25 87 LEU A O 1
ATOM 710 N N . ASP A 1 88 ? -5.418 -4.812 7.951 1.00 60.09 88 ASP A N 1
ATOM 711 C CA . ASP A 1 88 ? -4.767 -5.649 6.938 1.00 60.09 88 ASP A CA 1
ATOM 712 C C . ASP A 1 88 ? -5.447 -5.309 5.609 1.00 60.09 88 ASP A C 1
ATOM 714 O O . ASP A 1 88 ? -6.664 -5.477 5.477 1.00 60.09 88 ASP A O 1
ATOM 718 N N . TYR A 1 89 ? -4.670 -4.771 4.675 1.00 55.72 89 TYR A N 1
ATOM 719 C CA . TYR A 1 89 ? -5.067 -4.549 3.288 1.00 55.72 89 TYR A CA 1
ATOM 720 C C . TYR A 1 89 ? -4.437 -5.630 2.412 1.00 55.72 89 TYR A C 1
ATOM 722 O O . TYR A 1 89 ? -3.208 -5.834 2.547 1.00 55.72 89 TYR A O 1
#